Protein AF-A0A938IQM9-F1 (afdb_monomer_lite)

Sequence (112 aa):
MRSTRTADAELRVVLRDAAPVRIRIPGWAPRDSVRLSIMERDATPRWDGLFLVIPKDEVRPGATIVVRHDLAETRAVEEMPVSRRAYRLTWRGDEVVDCEPKVPIYAGRRQP

Radius of gyration: 19.34 Å; chains: 1; bounding box: 36×45×52 Å

pLDDT: mean 81.74, std 14.7, range [38.28, 96.56]

Foldseek 3Di:
DDWDDDQKIKDKDFAQAQAKDKDFAPPPFDPVQKWKDKQNHTDDFDDDPRIGIDHSVSDGHRIMIMIMTGQDWDWDWDQDPPPRDTKIFTDRNPDGPDIPPDDPPDPDDDDD

Structure (mmCIF, N/CA/C/O backbone):
data_AF-A0A938IQM9-F1
#
_entry.id   AF-A0A938IQM9-F1
#
loop_
_atom_site.group_PDB
_atom_site.id
_atom_site.type_symbol
_atom_site.label_atom_id
_atom_site.label_alt_id
_atom_site.label_comp_id
_atom_site.label_asym_id
_atom_site.label_entity_id
_atom_site.label_seq_id
_atom_site.pdbx_PDB_ins_code
_atom_site.Cartn_x
_atom_site.Cartn_y
_atom_site.Cartn_z
_atom_site.occupancy
_atom_site.B_iso_or_equiv
_atom_site.auth_seq_id
_atom_site.auth_comp_id
_atom_site.auth_asym_id
_atom_site.auth_atom_id
_atom_site.pdbx_PDB_model_num
ATOM 1 N N . MET A 1 1 ? -9.405 11.433 2.471 1.00 54.59 1 MET A N 1
ATOM 2 C CA . MET A 1 1 ? -8.422 10.418 2.047 1.00 54.59 1 MET A CA 1
ATOM 3 C C . MET A 1 1 ? -7.205 11.162 1.544 1.00 54.59 1 MET A C 1
ATOM 5 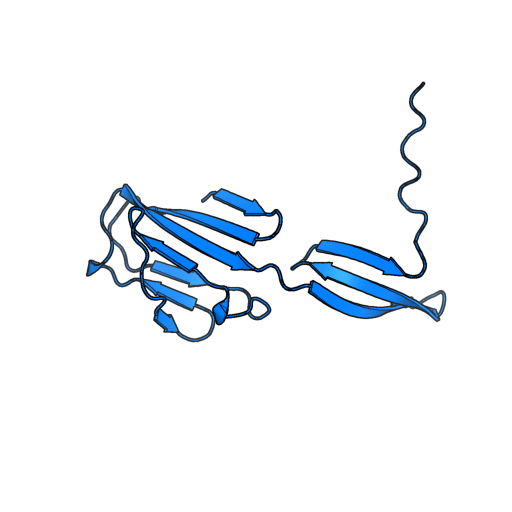O O . MET A 1 1 ? -7.381 12.080 0.752 1.00 54.59 1 MET A O 1
ATOM 9 N N . ARG A 1 2 ? -6.014 10.836 2.043 1.00 62.03 2 ARG A N 1
ATOM 10 C CA . ARG A 1 2 ? -4.760 11.409 1.540 1.00 62.03 2 ARG A CA 1
ATOM 11 C C . ARG A 1 2 ? -3.869 10.261 1.085 1.00 62.03 2 ARG A C 1
ATOM 13 O O . ARG A 1 2 ? -3.735 9.287 1.823 1.00 62.03 2 ARG A O 1
ATOM 20 N N . SER A 1 3 ? -3.344 10.373 -0.131 1.00 55.47 3 SER A N 1
ATOM 21 C CA . SER A 1 3 ? -2.388 9.432 -0.712 1.00 55.47 3 SER A CA 1
ATOM 22 C C . SER A 1 3 ? -1.078 10.176 -0.927 1.00 55.47 3 SER A C 1
ATOM 24 O O . SER A 1 3 ? -1.091 11.256 -1.519 1.00 55.47 3 SER A O 1
ATOM 26 N N . THR A 1 4 ? 0.026 9.606 -0.462 1.00 58.19 4 THR A N 1
ATOM 27 C CA . THR A 1 4 ? 1.382 10.122 -0.703 1.00 58.19 4 THR A CA 1
ATOM 28 C C . THR A 1 4 ? 2.219 8.994 -1.294 1.00 58.19 4 THR A C 1
ATOM 30 O O . THR A 1 4 ? 2.052 7.844 -0.889 1.00 58.19 4 THR A O 1
ATOM 33 N N . ARG A 1 5 ? 3.051 9.304 -2.293 1.00 57.44 5 A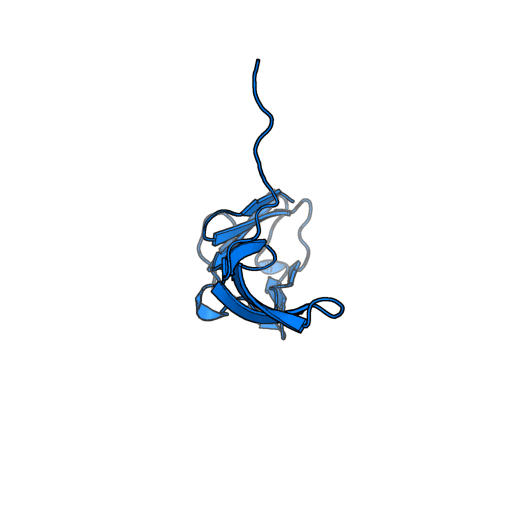RG A N 1
ATOM 34 C CA . ARG A 1 5 ? 3.869 8.326 -3.021 1.00 57.44 5 ARG A CA 1
ATOM 35 C C . ARG A 1 5 ? 5.312 8.819 -3.057 1.00 57.44 5 ARG A C 1
ATOM 37 O O . ARG A 1 5 ? 5.551 9.930 -3.524 1.00 57.44 5 ARG A O 1
ATOM 44 N N . THR A 1 6 ? 6.240 8.019 -2.545 1.00 62.72 6 THR A N 1
ATOM 45 C CA . THR A 1 6 ? 7.691 8.257 -2.638 1.00 62.72 6 THR A CA 1
ATOM 46 C C . THR A 1 6 ? 8.391 6.952 -3.033 1.00 62.72 6 THR A C 1
ATOM 48 O O . THR A 1 6 ? 8.450 6.635 -4.218 1.00 62.72 6 THR A O 1
ATOM 51 N N . ALA A 1 7 ? 8.895 6.177 -2.070 1.00 60.31 7 ALA A N 1
ATOM 52 C CA . ALA A 1 7 ? 9.406 4.816 -2.289 1.00 60.31 7 ALA A CA 1
ATOM 53 C C . ALA A 1 7 ? 8.328 3.765 -1.965 1.00 60.31 7 ALA A C 1
ATOM 55 O O . ALA A 1 7 ? 8.216 2.734 -2.625 1.00 60.31 7 ALA A O 1
ATOM 56 N N . ASP A 1 8 ? 7.490 4.087 -0.989 1.00 67.31 8 ASP A N 1
ATOM 57 C CA . ASP A 1 8 ? 6.289 3.391 -0.575 1.00 67.31 8 ASP A CA 1
ATOM 58 C C . ASP A 1 8 ? 5.042 4.227 -0.914 1.00 67.31 8 ASP A C 1
ATOM 60 O O . ASP A 1 8 ? 5.091 5.447 -1.120 1.00 67.31 8 ASP A O 1
ATOM 64 N N . ALA A 1 9 ? 3.900 3.553 -1.017 1.00 81.31 9 ALA A N 1
ATOM 65 C CA . ALA A 1 9 ? 2.601 4.199 -1.108 1.00 81.31 9 ALA A CA 1
ATOM 66 C C . ALA A 1 9 ? 1.934 4.186 0.265 1.00 81.31 9 ALA A C 1
ATOM 68 O O . ALA A 1 9 ? 1.691 3.116 0.821 1.00 81.31 9 ALA A O 1
ATOM 69 N N . GLU A 1 10 ? 1.581 5.366 0.779 1.00 89.88 10 GLU A N 1
ATOM 70 C CA . GLU A 1 10 ? 0.795 5.509 2.004 1.00 89.88 10 GLU A CA 1
ATOM 71 C C . GLU A 1 10 ? -0.626 5.979 1.682 1.00 89.88 10 GLU A C 1
ATOM 73 O O . GLU A 1 10 ? -0.840 7.002 1.021 1.00 89.88 10 GLU A O 1
ATOM 78 N N . LEU A 1 11 ? -1.604 5.253 2.218 1.00 89.69 11 LEU A N 1
ATOM 79 C CA . LEU A 1 11 ? -3.011 5.610 2.239 1.00 89.69 11 LEU A CA 1
ATOM 80 C C . LEU A 1 11 ? -3.458 5.868 3.679 1.00 89.69 11 LEU A C 1
ATOM 82 O O . LEU A 1 11 ? -3.485 4.949 4.496 1.00 89.69 11 LEU A O 1
ATOM 86 N N . ARG A 1 12 ? -3.905 7.098 3.962 1.00 93.06 12 ARG A N 1
ATOM 87 C CA . ARG A 1 12 ? -4.517 7.471 5.245 1.00 93.06 12 ARG A CA 1
ATOM 88 C C . ARG A 1 12 ? -6.019 7.721 5.105 1.00 93.06 12 ARG A C 1
ATOM 90 O O . ARG A 1 12 ? -6.463 8.601 4.350 1.00 93.06 12 ARG A O 1
ATOM 97 N N . VAL A 1 13 ? -6.802 6.972 5.876 1.00 92.06 13 VAL A N 1
ATOM 98 C CA . VAL A 1 13 ? -8.266 7.041 5.951 1.00 92.06 13 VAL A CA 1
ATOM 99 C C . VAL A 1 13 ? -8.663 7.436 7.369 1.00 92.06 13 VAL A C 1
ATOM 101 O O . VAL A 1 13 ? -8.298 6.763 8.324 1.00 92.06 13 VAL A O 1
ATOM 104 N N . VAL A 1 14 ? -9.417 8.525 7.510 1.00 93.50 14 VAL A N 1
ATOM 105 C CA . VAL A 1 14 ? -10.037 8.910 8.785 1.00 93.50 14 VAL A CA 1
ATOM 106 C C . VAL A 1 14 ? -11.516 8.578 8.683 1.00 93.50 14 VAL A C 1
ATOM 108 O O . VAL A 1 14 ? -12.205 9.103 7.804 1.00 93.50 14 VAL A O 1
ATOM 111 N N . LEU A 1 15 ? -11.987 7.682 9.542 1.00 91.19 15 LEU A N 1
ATOM 112 C CA . LEU A 1 15 ? -13.379 7.258 9.565 1.00 91.19 15 LEU A CA 1
ATOM 113 C C . LEU A 1 15 ? -14.235 8.295 10.282 1.00 91.19 15 LEU A C 1
ATOM 115 O O . LEU A 1 15 ? -13.915 8.714 11.391 1.00 91.19 15 LEU A O 1
ATOM 119 N N . ARG A 1 16 ? -15.339 8.697 9.652 1.00 90.00 16 ARG A N 1
ATOM 120 C CA . ARG A 1 16 ? -16.339 9.565 10.289 1.00 90.00 16 ARG A CA 1
ATOM 121 C C . ARG A 1 16 ? -17.263 8.765 11.201 1.00 90.00 16 ARG A C 1
ATOM 123 O O . ARG A 1 16 ? -17.525 9.205 12.309 1.00 90.00 16 ARG A O 1
ATOM 130 N N . ASP A 1 17 ? -17.626 7.559 10.776 1.00 90.06 17 ASP A N 1
ATOM 131 C CA . ASP A 1 17 ? -18.518 6.648 11.490 1.00 90.06 17 ASP A CA 1
ATOM 132 C C . ASP A 1 17 ? -17.910 5.243 11.576 1.00 90.06 17 ASP A C 1
ATOM 134 O O . ASP A 1 17 ? -17.054 4.869 10.769 1.00 90.06 17 ASP A O 1
ATOM 138 N N . ALA A 1 18 ? -18.364 4.444 12.547 1.00 87.88 18 ALA A N 1
ATOM 139 C CA . ALA A 1 18 ? -17.980 3.038 12.649 1.00 87.88 18 ALA A CA 1
ATOM 140 C C . ALA A 1 18 ? -18.704 2.203 11.586 1.00 87.88 18 ALA A C 1
ATOM 142 O O . ALA A 1 18 ? -19.893 1.891 11.713 1.00 87.88 18 ALA A O 1
ATOM 143 N N . ALA A 1 19 ? -17.966 1.801 10.559 1.00 88.62 19 ALA A N 1
ATOM 144 C CA . ALA A 1 19 ? -18.432 0.939 9.486 1.00 88.62 19 ALA A CA 1
ATOM 145 C C . ALA A 1 19 ? -17.336 -0.069 9.119 1.00 88.62 19 ALA A C 1
ATOM 147 O O . ALA A 1 19 ? -16.157 0.248 9.282 1.00 88.62 19 ALA A O 1
ATOM 148 N N . PRO A 1 20 ? -17.692 -1.266 8.619 1.00 91.81 20 PRO A N 1
ATOM 149 C CA . PRO A 1 20 ? -16.696 -2.174 8.068 1.00 91.81 20 PRO A CA 1
ATOM 150 C C . PRO A 1 20 ? -15.990 -1.499 6.887 1.00 91.81 20 PRO A C 1
ATOM 152 O O . PRO A 1 20 ? -16.630 -0.853 6.054 1.00 91.81 20 PRO A O 1
ATOM 155 N N . VAL A 1 21 ? -14.671 -1.654 6.808 1.00 94.00 21 VAL A N 1
ATOM 156 C CA . VAL A 1 21 ? -13.850 -1.007 5.780 1.00 94.00 21 VAL A CA 1
ATOM 157 C C . VAL A 1 21 ? -13.226 -2.067 4.890 1.00 94.00 21 VAL A C 1
ATOM 159 O O . VAL A 1 21 ? -12.647 -3.041 5.369 1.00 94.00 21 VAL A O 1
ATOM 162 N N . ARG A 1 22 ? -13.320 -1.854 3.576 1.00 95.44 22 ARG A N 1
ATOM 163 C CA . ARG A 1 22 ? -12.614 -2.641 2.564 1.00 95.44 22 ARG A CA 1
ATOM 164 C C . ARG A 1 22 ? -11.682 -1.723 1.791 1.00 95.44 22 ARG A C 1
ATOM 166 O O . ARG A 1 22 ? -12.140 -0.774 1.159 1.00 95.44 22 ARG A O 1
ATOM 173 N N . ILE A 1 23 ? -10.386 -2.003 1.831 1.00 94.00 23 ILE A N 1
ATOM 174 C CA . ILE A 1 23 ? -9.365 -1.214 1.134 1.00 94.00 23 ILE A CA 1
ATOM 175 C C . ILE A 1 23 ? -8.791 -2.069 0.015 1.00 94.00 23 ILE A C 1
ATOM 177 O O . ILE A 1 23 ? -8.207 -3.115 0.279 1.00 94.00 23 ILE A O 1
ATOM 181 N N . ARG A 1 24 ? -8.956 -1.638 -1.238 1.00 92.81 24 ARG A N 1
ATOM 182 C CA . ARG A 1 24 ? -8.370 -2.339 -2.384 1.00 92.81 24 ARG A CA 1
ATOM 183 C C . ARG A 1 24 ? -6.866 -2.095 -2.429 1.00 92.81 24 ARG A C 1
ATOM 185 O O . ARG A 1 24 ? -6.441 -0.946 -2.526 1.00 92.81 24 ARG A O 1
ATOM 192 N N . ILE A 1 25 ? -6.094 -3.170 -2.446 1.00 90.94 25 ILE A N 1
ATOM 193 C CA . ILE A 1 25 ? -4.663 -3.152 -2.723 1.00 90.94 25 ILE A CA 1
ATOM 194 C C . ILE A 1 25 ? -4.461 -3.494 -4.204 1.00 90.94 25 ILE A C 1
ATOM 196 O O . ILE A 1 25 ? -5.086 -4.436 -4.705 1.00 90.94 25 ILE A O 1
ATOM 200 N N . PRO A 1 26 ? -3.651 -2.727 -4.951 1.00 86.00 26 PRO A N 1
ATOM 201 C CA . PRO A 1 26 ? -3.346 -3.065 -6.334 1.00 86.00 26 PRO A CA 1
ATOM 202 C C . PRO A 1 26 ? -2.739 -4.470 -6.445 1.00 86.00 26 PRO A C 1
ATOM 204 O O . PRO A 1 26 ? -1.885 -4.838 -5.649 1.00 86.00 26 PRO A O 1
ATOM 207 N N . GLY A 1 27 ? -3.146 -5.247 -7.454 1.00 84.44 27 GLY A N 1
ATOM 208 C CA . GLY A 1 27 ? -2.674 -6.630 -7.620 1.00 84.44 27 GLY A CA 1
ATOM 209 C C . GLY A 1 27 ? -1.177 -6.767 -7.918 1.00 84.44 27 GLY A C 1
ATOM 210 O O . GLY A 1 27 ? -0.629 -7.850 -7.761 1.00 84.44 27 GLY A O 1
ATOM 211 N N . TRP A 1 28 ? -0.520 -5.679 -8.322 1.00 79.56 28 TRP A N 1
ATOM 212 C CA . TRP A 1 28 ? 0.928 -5.628 -8.517 1.00 79.56 28 TRP A CA 1
ATOM 213 C C . TRP A 1 28 ? 1.707 -5.386 -7.217 1.00 79.56 28 TRP A C 1
ATOM 215 O O . TRP A 1 28 ? 2.920 -5.578 -7.203 1.00 79.56 28 TRP A O 1
ATOM 225 N N . ALA A 1 29 ? 1.053 -4.939 -6.137 1.00 84.19 29 ALA A N 1
ATOM 226 C CA . ALA A 1 29 ? 1.734 -4.665 -4.878 1.00 84.19 29 ALA A CA 1
ATOM 227 C C . ALA A 1 29 ? 2.047 -5.992 -4.158 1.00 84.19 29 ALA A C 1
ATOM 229 O O . ALA A 1 29 ? 1.133 -6.803 -3.966 1.00 84.19 29 ALA A O 1
ATOM 230 N N . PRO A 1 30 ? 3.304 -6.234 -3.738 1.00 84.19 30 PRO A N 1
ATOM 231 C CA . PRO A 1 30 ? 3.654 -7.438 -2.994 1.00 84.19 30 PRO A CA 1
ATOM 232 C C . PRO A 1 30 ? 2.847 -7.514 -1.696 1.00 84.19 30 PRO A C 1
ATOM 234 O O . PRO A 1 30 ? 2.872 -6.586 -0.895 1.00 84.19 30 PRO A O 1
ATOM 237 N N . ARG A 1 31 ? 2.134 -8.617 -1.447 1.00 88.88 31 ARG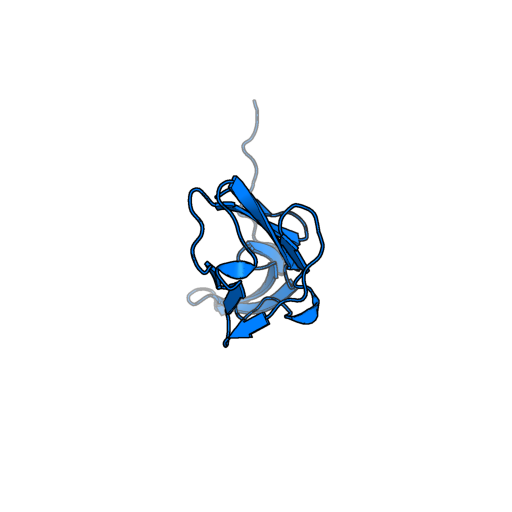 A N 1
ATOM 238 C CA . ARG A 1 31 ? 1.322 -8.748 -0.220 1.00 88.88 31 ARG A CA 1
ATOM 239 C C . ARG A 1 31 ? 2.161 -8.638 1.053 1.00 88.88 31 ARG A C 1
ATOM 241 O O . ARG A 1 31 ? 1.704 -8.040 2.022 1.00 88.88 31 ARG A O 1
ATOM 248 N N . ASP A 1 32 ? 3.387 -9.150 1.021 1.00 89.94 32 ASP A N 1
ATOM 249 C CA . ASP A 1 32 ? 4.291 -9.168 2.175 1.00 89.94 32 ASP A CA 1
ATOM 250 C C . ASP A 1 32 ? 4.877 -7.791 2.511 1.00 89.94 32 ASP A C 1
ATOM 252 O O . ASP A 1 32 ? 5.385 -7.594 3.618 1.00 89.94 32 ASP A O 1
ATOM 256 N N . SER A 1 33 ? 4.775 -6.815 1.602 1.00 89.56 33 SER A N 1
ATOM 257 C CA . SER A 1 33 ? 5.144 -5.425 1.891 1.00 89.56 33 SER A CA 1
ATOM 258 C C . SER A 1 33 ? 4.009 -4.624 2.518 1.00 89.56 33 SER A C 1
ATOM 260 O O . SER A 1 33 ? 4.233 -3.536 3.046 1.00 89.56 33 SER A O 1
ATOM 262 N N . VAL A 1 34 ? 2.784 -5.155 2.509 1.00 92.88 34 VAL A N 1
ATOM 263 C CA . VAL A 1 34 ? 1.631 -4.439 3.042 1.00 92.88 34 VAL A CA 1
ATOM 264 C C . VAL A 1 34 ? 1.731 -4.353 4.562 1.00 92.88 34 VAL A C 1
ATOM 266 O O . VAL A 1 34 ? 1.907 -5.349 5.268 1.00 92.88 34 VAL A O 1
ATOM 269 N N . ARG A 1 35 ? 1.611 -3.133 5.078 1.00 94.56 35 ARG A N 1
ATOM 270 C CA . ARG A 1 35 ? 1.542 -2.815 6.504 1.00 94.56 35 ARG A CA 1
ATOM 271 C C . ARG A 1 35 ? 0.243 -2.074 6.770 1.00 94.56 35 ARG A C 1
ATOM 273 O O . ARG A 1 35 ? -0.109 -1.146 6.044 1.00 94.56 35 ARG A O 1
ATOM 280 N N . LEU A 1 36 ? -0.468 -2.495 7.806 1.00 95.75 36 LEU A N 1
ATOM 281 C CA . LEU A 1 36 ? -1.721 -1.898 8.244 1.00 95.75 36 LEU A CA 1
ATOM 282 C C . LEU A 1 36 ? -1.540 -1.398 9.673 1.00 95.75 36 LEU A C 1
ATOM 284 O O . LEU A 1 36 ? -1.087 -2.149 10.533 1.00 95.75 36 LEU A O 1
ATOM 288 N N . SER A 1 37 ? -1.953 -0.163 9.933 1.00 95.69 37 SER A N 1
ATOM 289 C CA . SER A 1 37 ? -2.134 0.327 11.292 1.00 95.69 37 SER A CA 1
ATOM 290 C C . SER A 1 37 ? -3.507 0.958 11.484 1.00 95.69 37 SER A C 1
ATOM 292 O O . SER A 1 37 ? -4.061 1.612 10.597 1.00 95.69 37 SER A O 1
ATOM 294 N N . ILE A 1 38 ? -4.074 0.729 12.664 1.00 94.19 38 ILE A N 1
ATOM 295 C CA . ILE A 1 38 ? -5.364 1.260 13.096 1.00 94.19 38 ILE A CA 1
ATOM 296 C C . ILE A 1 38 ? -5.109 1.994 14.405 1.00 94.19 38 ILE A C 1
ATOM 298 O O . ILE A 1 38 ? -4.604 1.408 15.359 1.00 94.19 38 ILE A O 1
ATOM 302 N N . MET A 1 39 ? -5.440 3.285 14.465 1.00 91.00 39 MET A N 1
ATOM 303 C CA . MET A 1 39 ? -5.173 4.119 15.646 1.00 91.00 39 MET A CA 1
ATOM 304 C C . MET A 1 39 ? -3.706 4.056 16.099 1.00 91.00 39 MET A C 1
ATOM 306 O O . MET A 1 39 ? -3.433 3.914 17.288 1.00 91.00 39 MET A O 1
ATOM 310 N N . GLU A 1 40 ? -2.779 4.132 15.138 1.00 90.19 40 GLU A N 1
ATOM 311 C CA . GLU A 1 40 ? -1.322 4.101 15.369 1.00 90.19 40 GLU A CA 1
ATOM 312 C C . GLU A 1 40 ? -0.788 2.776 15.936 1.00 90.19 40 GLU A C 1
ATOM 314 O O . GLU A 1 40 ? 0.375 2.688 16.317 1.00 90.19 40 GLU A O 1
ATOM 319 N N . ARG A 1 41 ? -1.613 1.724 15.957 1.00 92.81 41 ARG A N 1
ATOM 320 C CA . ARG A 1 41 ? -1.199 0.372 16.335 1.00 92.81 41 ARG A CA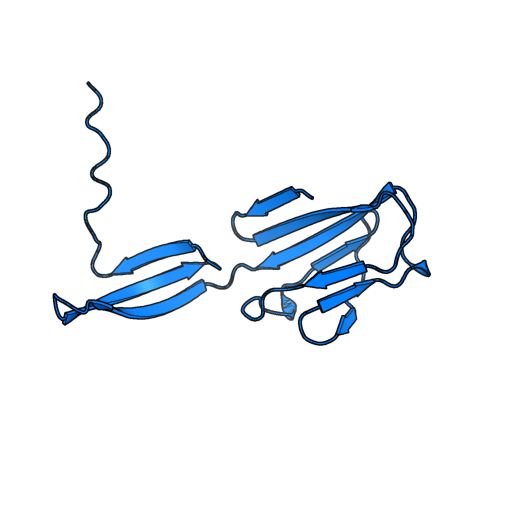 1
ATOM 321 C C . ARG A 1 41 ? -1.123 -0.509 15.108 1.00 92.81 41 ARG A C 1
ATOM 323 O O . ARG A 1 41 ? -2.057 -0.515 14.304 1.00 92.81 41 ARG A O 1
ATOM 330 N N . ASP A 1 42 ? -0.041 -1.265 14.994 1.00 93.75 42 ASP A N 1
ATOM 331 C CA . ASP A 1 42 ? 0.094 -2.268 13.947 1.00 93.75 42 ASP A CA 1
ATOM 332 C C . ASP A 1 42 ? -1.005 -3.322 14.092 1.00 93.75 42 ASP A C 1
ATOM 334 O O . ASP A 1 42 ? -1.279 -3.827 15.184 1.00 93.75 42 ASP A O 1
ATOM 338 N N . ALA A 1 43 ? -1.654 -3.627 12.975 1.00 93.19 43 ALA A N 1
ATOM 339 C CA . ALA A 1 43 ? -2.723 -4.604 12.894 1.00 93.19 43 ALA A CA 1
ATOM 340 C C . ALA A 1 43 ? -2.380 -5.646 11.830 1.00 93.19 43 ALA A C 1
ATOM 342 O O . ALA A 1 43 ? -1.832 -5.331 10.772 1.00 93.19 43 ALA A O 1
ATOM 343 N N . THR A 1 44 ? -2.722 -6.905 12.099 1.00 92.44 44 THR A N 1
ATOM 344 C CA . THR A 1 44 ? -2.513 -7.986 11.135 1.00 92.44 44 THR A CA 1
ATOM 345 C C . THR A 1 44 ? -3.471 -7.816 9.950 1.00 92.44 44 THR A C 1
ATOM 347 O O . THR A 1 44 ? -4.687 -7.806 10.156 1.00 92.44 44 THR A O 1
ATOM 350 N N . PRO A 1 45 ? -2.967 -7.710 8.707 1.00 91.88 45 PRO A N 1
ATOM 351 C CA . PRO A 1 45 ? -3.823 -7.567 7.536 1.00 91.88 45 PRO A CA 1
ATOM 352 C C . PRO A 1 45 ? -4.711 -8.802 7.337 1.00 91.88 45 PRO A C 1
ATOM 354 O O . PRO A 1 45 ? -4.211 -9.923 7.237 1.00 91.88 45 PRO A O 1
ATOM 357 N N . ARG A 1 46 ? -6.030 -8.604 7.231 1.00 95.19 46 ARG A N 1
ATOM 358 C CA . ARG A 1 46 ? -6.973 -9.654 6.813 1.00 95.19 46 ARG A CA 1
ATOM 359 C C . ARG A 1 46 ? -7.349 -9.455 5.358 1.00 95.19 46 ARG A C 1
ATOM 361 O O . ARG A 1 46 ? -7.769 -8.365 4.976 1.00 95.19 46 ARG A O 1
ATOM 368 N N . TRP A 1 47 ? -7.207 -10.508 4.565 1.00 95.56 47 TRP A N 1
ATOM 369 C CA . TRP A 1 47 ? -7.343 -10.445 3.116 1.00 95.56 47 TRP A CA 1
ATOM 370 C C . TRP A 1 47 ? -8.631 -11.101 2.625 1.00 95.56 47 TRP A C 1
ATOM 372 O O . TRP A 1 47 ? -8.972 -12.203 3.042 1.00 95.56 47 TRP A O 1
ATOM 382 N N . ASP A 1 48 ? -9.285 -10.446 1.669 1.00 95.69 48 ASP A N 1
ATOM 383 C CA . ASP A 1 48 ? -10.339 -11.000 0.819 1.00 95.69 48 ASP A CA 1
ATOM 384 C C . ASP A 1 48 ? -10.007 -10.649 -0.639 1.00 95.69 48 ASP A C 1
ATOM 386 O O . ASP A 1 48 ? -10.228 -9.527 -1.109 1.00 95.69 48 ASP A O 1
ATOM 390 N N . GLY A 1 49 ? -9.353 -11.580 -1.339 1.00 93.94 49 GLY A N 1
ATOM 391 C CA . GLY A 1 49 ? -8.819 -11.348 -2.681 1.00 93.94 49 GLY A CA 1
ATOM 392 C C . GLY A 1 49 ? -7.790 -10.211 -2.712 1.00 93.94 49 GLY A C 1
ATOM 393 O O . GLY A 1 49 ? -6.704 -10.323 -2.142 1.00 93.94 49 GLY A O 1
ATOM 394 N N . LEU A 1 50 ? -8.118 -9.121 -3.407 1.00 93.38 50 LEU A N 1
ATOM 395 C CA . LEU A 1 50 ? -7.292 -7.908 -3.491 1.00 93.38 50 LEU A CA 1
ATOM 396 C C . LEU A 1 50 ? -7.669 -6.848 -2.443 1.00 93.38 50 LEU A C 1
ATOM 398 O O . LEU A 1 50 ? -7.265 -5.696 -2.568 1.00 93.38 50 LEU A O 1
ATOM 402 N N . PHE A 1 51 ? -8.469 -7.195 -1.436 1.00 95.69 51 PHE A N 1
ATOM 403 C CA . PHE A 1 51 ? -8.934 -6.249 -0.427 1.00 95.69 51 PHE A CA 1
ATOM 404 C C . PHE A 1 51 ? -8.378 -6.579 0.954 1.00 95.69 51 PHE A C 1
ATOM 406 O O . PHE A 1 51 ? -8.405 -7.733 1.375 1.00 95.69 51 PHE A O 1
ATOM 413 N N . LEU A 1 52 ? -7.952 -5.544 1.678 1.00 95.81 52 LEU A N 1
ATOM 414 C CA . LEU A 1 52 ? -7.857 -5.584 3.130 1.00 95.81 52 LEU A CA 1
ATOM 415 C C . LEU A 1 52 ? -9.243 -5.366 3.722 1.00 95.81 52 LEU A C 1
ATOM 417 O O . LEU A 1 52 ? -9.931 -4.415 3.343 1.00 95.81 52 LEU A O 1
ATOM 421 N N . VAL A 1 53 ? -9.634 -6.228 4.652 1.00 96.56 53 VAL A N 1
ATOM 422 C CA . VAL A 1 53 ? -10.929 -6.175 5.330 1.00 96.56 53 VAL A CA 1
ATOM 423 C C . VAL A 1 53 ? -10.710 -5.853 6.798 1.00 96.56 53 VAL A C 1
ATOM 425 O O . VAL A 1 53 ? -10.007 -6.572 7.501 1.00 96.56 53 VAL A O 1
ATOM 428 N N . ILE A 1 54 ? -11.338 -4.776 7.258 1.00 95.00 54 ILE A N 1
ATOM 429 C CA . ILE A 1 54 ? -11.317 -4.346 8.653 1.00 95.00 54 ILE A CA 1
ATOM 430 C C . ILE A 1 54 ? -12.764 -4.397 9.145 1.00 95.00 54 ILE A C 1
ATOM 432 O O . ILE A 1 54 ? -13.611 -3.661 8.619 1.00 95.00 54 ILE A O 1
ATOM 436 N N . PRO A 1 55 ? -13.094 -5.297 10.083 1.00 93.44 55 PRO A N 1
ATOM 437 C CA . PRO A 1 55 ? -14.458 -5.433 10.554 1.00 93.44 55 PRO A CA 1
ATOM 438 C C . PRO A 1 55 ? -14.837 -4.240 11.441 1.00 93.44 55 PRO A C 1
ATOM 440 O O . PRO A 1 55 ? -13.989 -3.505 11.948 1.00 93.44 55 PRO A O 1
ATOM 443 N N . LYS A 1 56 ? -16.144 -4.011 11.588 1.00 91.88 56 LYS A N 1
ATOM 444 C CA . LYS A 1 56 ? -16.680 -2.822 12.266 1.00 91.88 56 LYS A CA 1
ATOM 445 C C . LYS A 1 56 ? -16.241 -2.719 13.733 1.00 91.88 56 LYS A C 1
ATOM 447 O O . LYS A 1 56 ? -16.097 -1.614 14.233 1.00 91.88 56 LYS A O 1
ATOM 452 N N . ASP A 1 57 ? -16.069 -3.844 14.413 1.00 92.88 57 ASP A N 1
ATOM 453 C CA . ASP A 1 57 ? -15.668 -3.951 15.820 1.00 92.88 57 ASP A CA 1
ATOM 454 C C . ASP A 1 57 ? -14.212 -3.535 16.081 1.00 92.88 57 ASP A C 1
ATOM 456 O O . ASP A 1 57 ? -13.868 -3.182 17.206 1.00 92.88 57 ASP A O 1
ATOM 460 N N . GLU A 1 58 ? -13.375 -3.483 15.045 1.00 89.56 58 GLU A N 1
ATOM 461 C CA . GLU A 1 58 ? -11.984 -3.021 15.140 1.00 89.56 58 GLU A CA 1
ATOM 462 C C . GLU A 1 58 ? -11.822 -1.522 14.875 1.00 89.56 58 GLU A C 1
ATOM 464 O O . GLU A 1 58 ? -10.724 -0.973 14.989 1.00 89.56 58 GLU A O 1
ATOM 469 N N . VAL A 1 59 ? -12.911 -0.834 14.529 1.00 91.00 59 VAL A N 1
ATOM 470 C CA . VAL A 1 59 ? -12.894 0.583 14.174 1.00 91.00 59 VAL A CA 1
ATOM 471 C C . VAL A 1 59 ? -13.951 1.373 14.928 1.00 91.00 59 VAL A C 1
ATOM 473 O O . VAL A 1 59 ? -15.029 0.900 15.269 1.00 91.00 59 VAL A O 1
ATOM 476 N N . ARG A 1 60 ? -13.642 2.642 15.178 1.00 92.06 60 ARG A N 1
ATOM 477 C CA . ARG A 1 60 ? -14.527 3.586 15.864 1.00 92.06 60 ARG A CA 1
ATOM 478 C C . ARG A 1 60 ? -14.615 4.899 15.087 1.00 92.06 60 ARG A C 1
ATOM 480 O O . ARG A 1 60 ? -13.724 5.167 14.276 1.00 92.06 60 ARG A O 1
ATOM 487 N N . PRO A 1 61 ? -15.640 5.735 15.320 1.00 92.75 61 PRO A N 1
ATOM 488 C CA . PRO A 1 61 ? -15.668 7.087 14.773 1.00 92.75 61 PRO A CA 1
ATOM 489 C C . PRO A 1 61 ? -14.382 7.840 15.137 1.00 92.75 61 PRO A C 1
ATOM 491 O O . PRO A 1 61 ? -13.872 7.715 16.252 1.00 92.75 61 PRO A O 1
ATOM 494 N N . GLY A 1 62 ? -13.821 8.572 14.179 1.00 91.62 62 GLY A N 1
ATOM 495 C CA . GLY A 1 62 ? -12.530 9.247 14.313 1.00 91.62 62 GLY A CA 1
ATOM 496 C C . GLY A 1 62 ? -11.311 8.333 14.164 1.00 91.62 62 GLY A C 1
ATOM 497 O O . GLY A 1 62 ? -10.183 8.822 14.250 1.00 91.62 62 GLY A O 1
ATOM 498 N N . ALA A 1 63 ? -11.493 7.026 13.928 1.00 92.38 63 ALA A N 1
ATOM 499 C CA . ALA A 1 63 ? -10.359 6.132 13.772 1.00 92.38 63 ALA A CA 1
ATOM 500 C C . ALA A 1 63 ? -9.528 6.474 12.533 1.00 92.38 63 ALA A C 1
ATOM 502 O O . ALA A 1 63 ? -10.067 6.706 11.450 1.00 92.38 63 ALA A O 1
ATOM 503 N N . THR A 1 64 ? -8.205 6.476 12.696 1.00 94.81 64 THR A N 1
ATOM 504 C CA . THR A 1 64 ? -7.273 6.588 11.573 1.00 94.81 64 THR A CA 1
ATOM 505 C C . THR A 1 64 ? -6.796 5.200 11.177 1.00 94.81 64 THR A C 1
ATOM 507 O O . THR A 1 64 ? -6.187 4.506 11.987 1.00 94.81 64 THR A O 1
ATOM 510 N N . ILE A 1 65 ? -7.042 4.829 9.926 1.00 94.94 65 ILE A N 1
ATOM 511 C CA . ILE A 1 65 ? -6.468 3.656 9.276 1.00 94.94 65 ILE A CA 1
ATOM 512 C C . ILE A 1 65 ? -5.346 4.138 8.360 1.00 94.94 65 ILE A C 1
ATOM 514 O O . ILE A 1 65 ? -5.556 5.037 7.539 1.00 94.94 65 ILE A O 1
ATOM 518 N N . VAL A 1 66 ? -4.167 3.541 8.490 1.00 95.38 66 VAL A N 1
ATOM 519 C CA . VAL A 1 66 ? -3.029 3.776 7.602 1.00 95.38 66 VAL A CA 1
ATOM 520 C C . VAL A 1 66 ? -2.653 2.458 6.946 1.00 95.38 66 VAL A C 1
ATOM 522 O O . VAL A 1 66 ? -2.451 1.453 7.622 1.00 95.38 66 VAL A O 1
ATOM 525 N N . VAL A 1 67 ? -2.564 2.465 5.621 1.00 94.31 67 VAL A N 1
ATOM 526 C CA . VAL A 1 67 ? -2.058 1.342 4.834 1.00 94.31 67 VAL A CA 1
ATOM 527 C C . VAL A 1 67 ? -0.807 1.801 4.113 1.00 94.31 67 VAL A C 1
ATOM 529 O O . VAL A 1 67 ? -0.830 2.841 3.456 1.00 94.31 67 VAL A O 1
ATOM 532 N N . ARG A 1 68 ? 0.264 1.020 4.225 1.00 92.56 68 ARG A N 1
ATOM 533 C CA . ARG A 1 68 ? 1.499 1.206 3.464 1.00 92.56 68 ARG A CA 1
ATOM 534 C C . ARG A 1 68 ? 1.789 -0.032 2.641 1.00 92.56 68 ARG A C 1
ATOM 536 O O . ARG A 1 68 ? 1.490 -1.136 3.090 1.00 92.56 68 ARG A O 1
ATOM 543 N N . HIS A 1 69 ? 2.348 0.147 1.457 1.00 89.69 69 HIS A N 1
ATOM 544 C CA . HIS A 1 69 ? 2.876 -0.952 0.659 1.00 89.69 69 HIS A CA 1
ATOM 545 C C . HIS A 1 69 ? 4.011 -0.467 -0.235 1.00 89.69 69 HIS A C 1
ATOM 547 O O . HIS A 1 69 ? 4.043 0.700 -0.634 1.00 89.69 69 HIS A O 1
ATOM 553 N N . ASP A 1 70 ? 4.905 -1.381 -0.593 1.00 83.31 70 ASP A N 1
ATOM 554 C CA . ASP A 1 70 ? 5.998 -1.067 -1.507 1.00 83.31 70 ASP A CA 1
ATOM 555 C C . ASP A 1 70 ? 5.462 -0.791 -2.914 1.00 83.31 70 ASP A C 1
ATOM 557 O O . ASP A 1 70 ? 4.457 -1.367 -3.362 1.00 83.31 70 ASP A O 1
ATOM 561 N N . LEU A 1 71 ? 6.159 0.086 -3.630 1.00 77.25 71 LEU A N 1
ATOM 562 C CA . LEU A 1 71 ? 5.978 0.268 -5.059 1.00 77.25 71 LEU A CA 1
ATOM 563 C C . LEU A 1 71 ? 6.944 -0.667 -5.787 1.00 77.25 71 LEU A C 1
ATOM 565 O O . LEU A 1 71 ? 8.125 -0.357 -5.926 1.00 77.25 71 LEU A O 1
ATOM 569 N N . ALA A 1 72 ? 6.453 -1.831 -6.222 1.00 67.69 72 ALA A N 1
ATOM 570 C CA . ALA A 1 72 ? 7.281 -2.778 -6.961 1.00 67.69 72 ALA A CA 1
ATOM 571 C C . ALA A 1 72 ? 7.831 -2.126 -8.236 1.00 67.69 72 ALA A C 1
ATOM 573 O O . ALA A 1 72 ? 7.078 -1.511 -9.001 1.00 67.69 72 ALA A O 1
ATOM 574 N N . GLU A 1 73 ? 9.136 -2.289 -8.463 1.00 72.00 73 GLU A N 1
ATOM 575 C CA . GLU A 1 73 ? 9.742 -1.929 -9.735 1.00 72.00 73 GLU A CA 1
ATOM 576 C C . GLU A 1 73 ? 9.502 -3.052 -10.744 1.00 72.00 73 GLU A C 1
ATOM 578 O O . GLU A 1 73 ? 9.884 -4.201 -10.515 1.00 72.00 73 GLU A O 1
ATOM 583 N N . THR A 1 74 ? 8.846 -2.742 -11.858 1.00 75.19 74 THR A N 1
ATOM 584 C CA . THR A 1 74 ? 8.607 -3.704 -12.940 1.00 75.19 74 THR A CA 1
ATOM 585 C C . THR A 1 74 ? 9.287 -3.237 -14.217 1.00 75.19 74 THR A C 1
ATOM 587 O O . THR A 1 74 ? 9.500 -2.046 -14.427 1.00 75.19 74 THR A O 1
ATOM 590 N N . ARG A 1 75 ? 9.689 -4.180 -15.074 1.00 81.75 75 ARG A N 1
ATOM 591 C CA . ARG A 1 75 ? 10.317 -3.876 -16.365 1.00 81.75 75 ARG A CA 1
ATOM 592 C C . ARG A 1 75 ? 9.438 -4.391 -17.489 1.00 81.75 75 ARG A C 1
ATOM 594 O O . ARG A 1 75 ? 9.063 -5.561 -17.478 1.00 81.75 75 ARG A O 1
ATOM 601 N N . ALA A 1 76 ? 9.147 -3.534 -18.455 1.00 84.31 76 ALA A N 1
ATOM 602 C CA . ALA A 1 76 ? 8.398 -3.881 -19.655 1.00 84.31 76 ALA A CA 1
ATOM 603 C C . ALA A 1 76 ? 9.198 -3.496 -20.899 1.00 84.31 76 ALA A C 1
ATOM 605 O O . ALA A 1 76 ? 9.952 -2.524 -20.882 1.00 84.31 76 ALA A O 1
ATOM 606 N N . VAL A 1 77 ? 9.041 -4.265 -21.976 1.00 84.00 77 VAL A N 1
ATOM 607 C CA . VAL A 1 77 ? 9.561 -3.897 -23.295 1.00 84.00 77 VAL A CA 1
ATOM 608 C C . VAL A 1 77 ? 8.378 -3.508 -24.162 1.00 84.00 77 VAL A C 1
ATOM 610 O O . VAL A 1 77 ? 7.506 -4.336 -24.412 1.00 84.00 77 VAL A O 1
ATOM 613 N N . GLU A 1 78 ? 8.354 -2.259 -24.608 1.00 83.44 78 GLU A N 1
ATOM 614 C CA . GLU A 1 78 ? 7.330 -1.745 -25.512 1.00 83.44 78 GLU A CA 1
ATOM 615 C C . GLU A 1 78 ? 7.938 -1.454 -26.881 1.00 83.44 78 GLU A C 1
ATOM 617 O O . GLU A 1 78 ? 8.952 -0.763 -26.996 1.00 83.44 78 GLU A O 1
ATOM 622 N N . GLU A 1 79 ? 7.318 -1.986 -27.932 1.00 81.06 79 GLU A N 1
ATOM 623 C CA . GLU A 1 79 ? 7.698 -1.694 -29.310 1.00 81.06 79 GLU A CA 1
ATOM 624 C C . GLU A 1 79 ? 6.816 -0.571 -29.858 1.00 81.06 79 GLU A C 1
ATOM 626 O O . GLU A 1 79 ? 5.589 -0.672 -29.888 1.00 81.06 79 GLU A O 1
ATOM 631 N N . MET A 1 80 ? 7.444 0.520 -30.295 1.00 77.25 80 MET A N 1
ATOM 632 C CA . MET A 1 80 ? 6.709 1.648 -30.859 1.00 77.25 80 MET A CA 1
ATOM 633 C C . MET A 1 80 ? 6.117 1.281 -32.229 1.00 77.25 80 MET A C 1
ATOM 635 O O . MET A 1 80 ? 6.868 0.887 -33.124 1.00 77.25 80 MET A O 1
ATOM 639 N N . PRO A 1 81 ? 4.811 1.499 -32.460 1.00 69.44 81 PRO A N 1
ATOM 640 C CA . PRO A 1 81 ? 4.119 0.985 -33.644 1.00 69.44 81 PRO A CA 1
ATOM 641 C C . PRO A 1 81 ? 4.619 1.584 -34.967 1.00 69.44 81 PRO A C 1
ATOM 643 O O . PRO A 1 81 ? 4.550 0.931 -36.005 1.00 69.44 81 PRO A O 1
ATOM 646 N N . VAL A 1 82 ? 5.136 2.818 -34.943 1.00 72.19 82 VAL A N 1
ATOM 647 C CA . VAL A 1 82 ? 5.597 3.527 -36.152 1.00 72.19 82 VAL A CA 1
ATOM 648 C C . VAL A 1 82 ? 7.098 3.350 -36.386 1.00 72.19 82 VAL A C 1
ATOM 650 O O . VAL A 1 82 ? 7.522 3.134 -37.516 1.00 72.19 82 VAL A O 1
ATOM 653 N N . SER A 1 83 ? 7.918 3.431 -35.335 1.00 76.06 83 SER A N 1
ATOM 654 C CA . SER A 1 83 ? 9.381 3.367 -35.462 1.00 76.06 83 SER A CA 1
ATOM 655 C C . SER A 1 83 ? 9.960 1.961 -35.295 1.00 76.06 83 SER A C 1
ATOM 657 O O . SER A 1 83 ? 11.153 1.785 -35.535 1.00 76.06 83 SER A O 1
ATOM 659 N N . ARG A 1 84 ? 9.150 0.979 -34.859 1.00 78.69 84 ARG A N 1
ATOM 660 C CA . ARG A 1 84 ? 9.567 -0.389 -34.482 1.00 78.69 84 ARG A CA 1
ATOM 661 C C . ARG A 1 84 ? 10.740 -0.433 -33.503 1.00 78.69 84 ARG A C 1
ATOM 663 O O . ARG A 1 84 ? 11.500 -1.396 -33.434 1.00 78.69 84 ARG A O 1
ATOM 670 N N . ARG A 1 85 ? 10.935 0.651 -32.754 1.00 81.25 85 ARG A N 1
ATOM 671 C CA . ARG A 1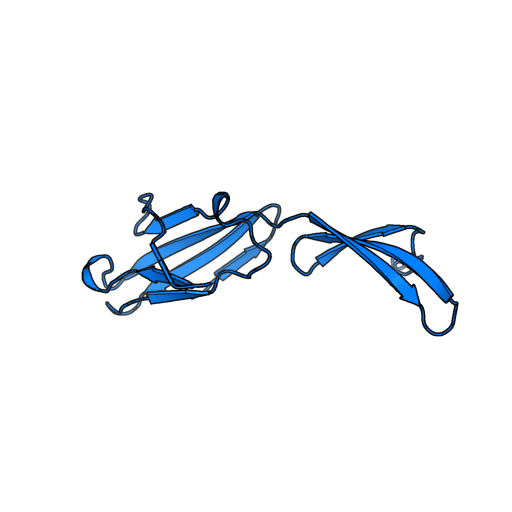 85 ? 11.999 0.745 -31.764 1.00 81.25 85 ARG A CA 1
ATOM 672 C C . ARG A 1 85 ? 11.480 0.177 -30.454 1.00 81.25 85 ARG A C 1
ATOM 674 O O . ARG A 1 85 ? 10.443 0.620 -29.964 1.00 81.25 85 ARG A O 1
ATOM 681 N N . ALA A 1 86 ? 12.215 -0.785 -29.908 1.00 83.62 86 ALA A N 1
ATOM 682 C CA . ALA A 1 86 ? 11.950 -1.335 -28.590 1.00 83.62 86 ALA A CA 1
ATOM 683 C C . ALA A 1 86 ? 12.488 -0.391 -27.507 1.00 83.62 86 ALA A C 1
ATOM 685 O O . ALA A 1 86 ? 13.643 0.042 -27.570 1.00 83.62 86 ALA A O 1
ATOM 686 N N . TYR A 1 87 ? 11.652 -0.108 -26.514 1.00 84.31 87 TYR A N 1
ATOM 687 C CA . TYR A 1 87 ? 12.000 0.636 -25.314 1.00 84.31 87 TYR A CA 1
ATOM 688 C C . TYR A 1 87 ? 11.823 -0.259 -24.099 1.00 84.31 87 TYR A C 1
ATOM 690 O O . TYR A 1 87 ? 10.770 -0.861 -23.907 1.00 84.31 87 TYR A O 1
ATOM 698 N N . ARG A 1 88 ? 12.858 -0.339 -23.270 1.00 86.19 88 ARG A N 1
ATOM 699 C CA . ARG A 1 88 ? 12.782 -0.940 -21.944 1.00 86.19 88 ARG A CA 1
ATOM 700 C C . ARG A 1 88 ? 12.337 0.138 -20.976 1.00 86.19 88 ARG A C 1
ATOM 702 O O . ARG A 1 88 ? 13.073 1.092 -20.746 1.00 86.19 88 ARG A O 1
ATOM 709 N N . LEU A 1 89 ? 11.148 -0.021 -20.424 1.00 86.00 89 LEU A N 1
ATOM 710 C CA . LEU A 1 89 ? 10.592 0.863 -19.414 1.00 86.00 89 LEU A CA 1
ATOM 711 C C . LEU A 1 89 ? 10.764 0.211 -18.048 1.00 86.00 89 LEU A C 1
ATOM 713 O O . LEU A 1 89 ? 10.369 -0.943 -17.866 1.00 86.00 89 LEU A O 1
ATOM 717 N N . THR A 1 90 ? 11.326 0.950 -17.097 1.00 81.50 90 THR A N 1
ATOM 718 C CA . THR A 1 90 ? 11.244 0.594 -15.679 1.00 81.50 90 THR A CA 1
ATOM 719 C C . THR A 1 90 ? 10.112 1.399 -15.067 1.00 81.50 90 THR A C 1
ATOM 721 O O . THR A 1 90 ? 10.105 2.627 -15.132 1.00 81.50 90 THR A O 1
ATOM 724 N N . TRP A 1 91 ? 9.160 0.699 -14.474 1.00 79.44 91 TRP A N 1
ATOM 725 C CA . TRP A 1 91 ? 7.985 1.251 -13.826 1.00 79.44 91 TRP A CA 1
ATOM 726 C C . TRP A 1 91 ? 8.119 1.121 -12.319 1.00 79.44 91 TRP A C 1
ATOM 728 O O . TRP A 1 91 ? 8.638 0.118 -11.846 1.00 79.44 91 TRP A O 1
ATOM 738 N N . ARG A 1 92 ? 7.592 2.081 -11.568 1.00 73.69 92 ARG A N 1
ATOM 739 C CA . ARG A 1 92 ? 7.375 2.008 -10.123 1.00 73.69 92 ARG A CA 1
ATOM 740 C C . ARG A 1 92 ? 5.893 2.264 -9.865 1.00 73.69 92 ARG A C 1
ATOM 742 O O . ARG A 1 92 ? 5.432 3.402 -9.898 1.00 73.69 92 ARG A O 1
ATOM 749 N N . GLY A 1 93 ? 5.125 1.196 -9.655 1.00 74.38 93 GLY A N 1
ATOM 750 C CA . GLY A 1 93 ? 3.661 1.287 -9.650 1.00 74.38 93 GLY A CA 1
ATOM 751 C C . GLY A 1 93 ? 3.115 1.687 -11.029 1.00 74.38 93 GLY A C 1
ATOM 752 O O . GLY A 1 93 ? 3.145 0.882 -11.953 1.00 74.38 93 GLY A O 1
ATOM 753 N N . ASP A 1 94 ? 2.597 2.909 -11.156 1.00 71.25 94 ASP A N 1
ATOM 754 C CA . ASP A 1 94 ? 2.062 3.507 -12.392 1.00 71.25 94 ASP A CA 1
ATOM 755 C C . ASP A 1 94 ? 2.976 4.588 -13.007 1.00 71.25 94 ASP A C 1
ATOM 757 O O . ASP A 1 94 ? 2.622 5.192 -14.018 1.00 71.25 94 ASP A O 1
ATOM 761 N N . GLU A 1 95 ? 4.151 4.829 -12.423 1.00 69.31 95 GLU A N 1
ATOM 762 C CA . GLU A 1 95 ? 5.123 5.823 -12.886 1.00 69.31 95 GLU A CA 1
ATOM 763 C C . GLU A 1 95 ? 6.265 5.161 -13.669 1.00 69.31 95 GLU A C 1
ATOM 765 O O . GLU A 1 95 ? 6.843 4.183 -13.202 1.00 69.31 95 GLU A O 1
ATOM 770 N N . VAL A 1 96 ? 6.637 5.703 -1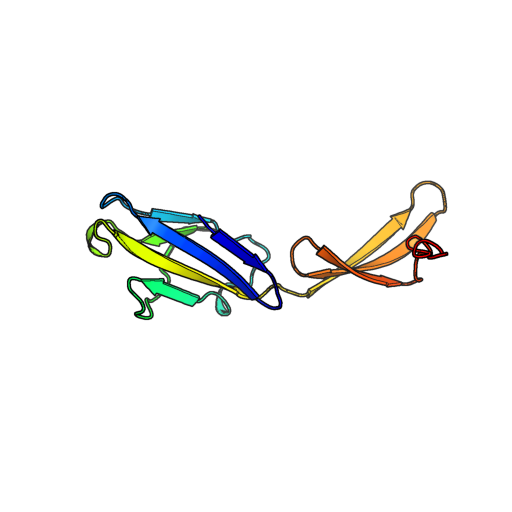4.835 1.00 75.50 96 VAL A N 1
ATOM 771 C CA . VAL A 1 96 ? 7.872 5.307 -15.537 1.00 75.50 96 VAL A CA 1
ATOM 772 C C . VAL A 1 96 ? 9.048 6.033 -14.891 1.00 75.50 96 VAL A C 1
ATOM 774 O O . VAL A 1 96 ? 9.168 7.250 -15.009 1.00 75.50 96 VAL A O 1
ATOM 777 N N . VAL A 1 97 ? 9.925 5.283 -14.231 1.00 81.00 97 VAL A N 1
ATOM 778 C CA . VAL A 1 97 ? 11.104 5.817 -13.531 1.00 81.00 97 VAL A CA 1
ATOM 779 C C . VAL A 1 97 ? 12.383 5.738 -14.363 1.00 81.00 97 VAL A C 1
ATOM 781 O O . VAL A 1 97 ? 13.327 6.476 -14.095 1.00 81.00 97 VAL A O 1
ATOM 784 N N . ASP A 1 98 ? 12.422 4.877 -15.385 1.00 81.94 98 ASP A N 1
ATOM 785 C CA . ASP A 1 98 ? 13.537 4.798 -16.335 1.00 81.94 98 ASP A CA 1
ATOM 786 C C . ASP A 1 98 ? 13.074 4.321 -17.718 1.00 81.94 98 ASP A C 1
ATOM 788 O O . ASP A 1 98 ? 12.060 3.632 -17.852 1.00 81.94 98 ASP A O 1
ATOM 792 N N . CYS A 1 99 ? 13.826 4.687 -18.754 1.00 81.75 99 CYS A N 1
ATOM 793 C CA . CYS A 1 99 ? 13.550 4.319 -20.136 1.00 81.75 99 CYS A CA 1
ATOM 794 C C . CYS A 1 99 ? 14.852 4.181 -20.938 1.00 81.75 99 CYS A C 1
ATOM 796 O O . CYS A 1 99 ? 15.620 5.139 -21.071 1.00 81.75 99 CYS A O 1
ATOM 798 N N . GLU A 1 100 ? 15.076 3.002 -21.520 1.00 81.94 100 GLU A N 1
ATOM 799 C CA . GLU A 1 100 ? 16.218 2.706 -22.383 1.00 81.94 100 GLU A CA 1
ATOM 800 C C . GLU A 1 100 ? 15.745 2.276 -23.784 1.00 81.94 100 GLU A C 1
ATOM 802 O O . GLU A 1 100 ? 15.007 1.299 -23.905 1.00 81.94 100 GLU A O 1
ATOM 807 N N . PRO A 1 101 ? 16.189 2.937 -24.867 1.00 82.19 101 PRO A N 1
ATOM 808 C CA . PRO A 1 101 ? 17.102 4.079 -24.892 1.00 82.19 101 PRO A CA 1
ATOM 809 C C . PRO A 1 101 ? 16.434 5.364 -24.386 1.00 82.19 101 PRO A C 1
ATOM 811 O O . PRO A 1 101 ? 15.245 5.574 -24.615 1.00 82.19 101 PRO A O 1
ATOM 814 N N . LYS A 1 102 ? 17.216 6.253 -23.755 1.00 78.88 102 LYS A N 1
ATOM 815 C CA . LYS A 1 102 ? 16.699 7.521 -23.218 1.00 78.88 102 LYS A CA 1
ATOM 816 C C . LYS A 1 102 ? 15.957 8.305 -24.296 1.00 78.88 102 LYS A C 1
ATOM 818 O O . LYS A 1 102 ? 16.519 8.631 -25.343 1.00 78.88 102 LYS A O 1
ATOM 823 N N . VAL A 1 103 ? 14.700 8.629 -24.020 1.00 67.69 103 VAL A N 1
ATOM 824 C CA . VAL A 1 103 ? 13.893 9.493 -24.878 1.00 67.69 103 VAL A CA 1
ATOM 825 C C . VAL A 1 103 ? 14.175 10.969 -24.559 1.00 67.69 103 VAL A C 1
ATOM 827 O O . VAL A 1 103 ? 14.040 11.388 -23.408 1.00 67.69 103 VAL A O 1
ATOM 830 N N . PRO A 1 104 ? 14.553 11.794 -25.550 1.00 57.72 104 PRO A N 1
ATOM 831 C CA . PRO A 1 104 ? 14.747 13.226 -25.360 1.00 57.72 104 PRO A CA 1
ATOM 832 C C . PRO A 1 104 ? 13.388 13.939 -25.370 1.00 57.72 104 PRO A C 1
ATOM 834 O O . PRO A 1 104 ? 13.021 14.540 -26.372 1.00 57.72 104 PRO A O 1
ATOM 837 N N . ILE A 1 105 ? 12.600 13.846 -24.293 1.00 51.88 105 ILE A N 1
ATOM 838 C CA . ILE A 1 105 ? 11.288 14.537 -24.227 1.00 51.88 105 ILE A CA 1
ATOM 839 C C . ILE A 1 105 ? 11.152 15.542 -23.081 1.00 51.88 105 ILE A C 1
ATOM 841 O O . ILE A 1 105 ? 10.148 16.239 -22.999 1.00 51.88 105 ILE A O 1
ATOM 845 N N . TYR A 1 106 ? 12.204 15.736 -22.282 1.00 44.34 106 TYR A N 1
ATOM 846 C CA . TYR A 1 106 ? 12.331 16.912 -21.422 1.00 44.34 106 TYR A CA 1
ATOM 847 C C . TYR A 1 106 ? 13.677 17.596 -21.666 1.00 44.34 106 TYR A C 1
ATOM 849 O O . TYR A 1 106 ? 14.577 17.572 -20.831 1.00 44.34 106 TYR A O 1
ATOM 857 N N . ALA A 1 107 ? 13.817 18.248 -22.822 1.00 43.84 107 ALA A N 1
ATOM 858 C CA . ALA A 1 107 ? 14.643 19.447 -22.856 1.00 43.84 107 ALA A CA 1
ATOM 859 C C . ALA A 1 107 ? 13.917 20.468 -21.971 1.00 43.84 107 ALA A C 1
ATOM 861 O O . ALA A 1 107 ? 12.907 21.045 -22.376 1.00 43.84 107 ALA A O 1
ATOM 862 N N . GLY A 1 108 ? 14.362 20.598 -20.720 1.00 40.31 108 GLY A N 1
ATOM 863 C CA . GLY A 1 108 ? 13.865 21.625 -19.817 1.00 40.31 108 GLY A CA 1
ATOM 864 C C . GLY A 1 108 ? 13.850 22.971 -20.537 1.00 40.31 108 GLY A C 1
ATOM 865 O O . GLY A 1 108 ? 14.771 23.288 -21.293 1.00 40.31 108 GLY A O 1
ATOM 866 N N . ARG A 1 109 ? 12.772 23.737 -20.335 1.00 38.28 109 ARG A N 1
ATOM 867 C CA . ARG A 1 109 ? 12.697 25.151 -20.711 1.00 38.28 109 ARG A CA 1
ATOM 868 C C . ARG A 1 109 ? 14.067 25.804 -20.499 1.00 38.28 109 ARG A C 1
ATOM 870 O O . ARG A 1 109 ? 14.569 25.797 -19.377 1.00 38.28 109 ARG A O 1
ATOM 877 N N . ARG A 1 110 ? 14.627 26.406 -21.553 1.00 40.75 110 ARG A N 1
ATOM 878 C CA . ARG A 1 110 ? 15.604 27.490 -21.400 1.00 40.75 110 ARG A CA 1
ATOM 879 C C . ARG A 1 110 ? 14.983 28.503 -20.435 1.00 40.75 110 ARG A C 1
ATOM 881 O O . ARG A 1 110 ? 13.963 29.103 -20.772 1.00 40.75 110 ARG A O 1
ATOM 888 N N . GLN A 1 111 ? 15.539 28.632 -19.234 1.00 40.19 111 GLN A N 1
ATOM 889 C CA . GLN A 1 111 ? 15.336 29.839 -18.441 1.00 40.19 111 GLN A CA 1
ATOM 890 C C . GLN A 1 111 ? 16.075 30.986 -19.151 1.00 40.19 111 GLN A C 1
ATOM 892 O O . GLN A 1 111 ? 17.156 30.731 -19.693 1.00 40.19 111 GLN A O 1
ATOM 897 N N . PRO A 1 112 ? 15.482 32.190 -19.228 1.00 56.47 112 PRO A N 1
ATOM 898 C CA . PRO A 1 112 ? 16.223 33.390 -19.599 1.00 56.47 112 PRO A CA 1
ATOM 899 C C . PRO A 1 112 ? 17.279 33.737 -18.545 1.00 56.47 112 PRO A C 1
ATOM 901 O O . PRO A 1 112 ? 17.046 33.432 -17.352 1.00 56.47 112 PRO A O 1
#

Secondary structure (DSSP, 8-state):
-EEEESSEEEEEEE-SS---EEEEPPTTS-GGG-EEEETTEEEPPPEETTEEEE-GGG--TTPEEEEEEE--EEEEEEE-TTT--EEEEEEETTEEEEEESPP---------